Protein AF-A0A6N9V2T1-F1 (afdb_monomer)

pLDDT: mean 92.59, std 5.18, range [67.06, 97.81]

Mean predicted aligned error: 4.49 Å

Foldseek 3Di:
DDPPDDDDDDPDDDPCVVVVCVDPVNFDDDCVQPPPPDDGPDPADDHLDQWGWPDDDPQAKTKTAGDPNRDDDDDDPDGIDIGGHDPDPVVVD

Organism: Streptomyces microflavus (NCBI:txid1919)

Nearest PDB structures (foldseek):
  1uqw-assembly2_B  TM=8.040E-01  e=1.244E-02  Escherichia coli K-12
  5za4-assembly1_A  TM=8.932E-01  e=3.715E-02  [Haemophilus] ducreyi 35000HP
  7kz9-assembly2_B  TM=7.878E-01  e=1.109E-01  Pseudomonas sp. PDC86
  6hlx-assembly1_A  TM=7.822E-01  e=1.530E-01  Agrobacterium tumefaciens
  4gl8-assembly2_B  TM=8.159E-01  e=1.856E-01  Borreliella burgdorferi B31

Radius of gyration: 17.38 Å; Cα contacts (8 Å, |Δi|>4): 88; chains: 1; bounding box: 49×31×43 Å

Sequence (93 aa):
KDERTVTFYLNKPDATFPFVLSAPAFSIVSPDAYPAGKLRESADAVGSGPYTLEDYKAEDHADLVRNATYKGPAKLGNDAVSIRYFKESGAMV

Structure (mmCIF, N/CA/C/O backbone):
data_AF-A0A6N9V2T1-F1
#
_entry.id   AF-A0A6N9V2T1-F1
#
loop_
_atom_site.group_PDB
_atom_site.id
_atom_site.type_symbol
_atom_site.label_atom_id
_atom_site.label_alt_id
_atom_site.label_comp_id
_atom_site.label_asym_id
_atom_site.label_entity_id
_atom_site.label_seq_id
_atom_site.pdbx_PDB_ins_code
_atom_site.Cartn_x
_atom_site.Cartn_y
_atom_site.Cartn_z
_atom_site.occupancy
_atom_site.B_iso_or_equiv
_atom_site.auth_seq_id
_atom_site.auth_comp_id
_atom_site.auth_asym_id
_atom_site.auth_atom_id
_atom_site.pdbx_PDB_model_num
ATOM 1 N N . LYS A 1 1 ? -23.077 -3.321 14.523 1.00 67.06 1 LYS A N 1
ATOM 2 C CA . LYS A 1 1 ? -22.075 -2.592 13.710 1.00 67.06 1 LYS A CA 1
ATOM 3 C C . LYS A 1 1 ? -22.429 -2.819 12.255 1.00 67.06 1 LYS A C 1
ATOM 5 O O . LYS A 1 1 ? -22.733 -3.957 11.925 1.00 67.06 1 LYS A O 1
ATOM 10 N N . ASP A 1 2 ? -22.465 -1.769 11.443 1.00 92.75 2 ASP A N 1
ATOM 11 C CA . ASP A 1 2 ? -22.578 -1.907 9.989 1.00 92.75 2 ASP A CA 1
ATOM 12 C C . ASP A 1 2 ? -21.217 -2.259 9.359 1.00 92.75 2 ASP A C 1
ATOM 14 O O . ASP A 1 2 ? -20.174 -2.146 10.006 1.00 92.75 2 ASP A O 1
ATOM 18 N N . GLU A 1 3 ? -21.237 -2.690 8.097 1.00 92.88 3 GLU A N 1
ATOM 19 C CA . GLU A 1 3 ? -20.052 -3.126 7.340 1.00 92.88 3 GLU A CA 1
ATOM 20 C C . GLU A 1 3 ? -19.048 -2.000 7.033 1.00 92.88 3 GLU A C 1
ATOM 22 O O . GLU A 1 3 ? -17.941 -2.272 6.574 1.00 92.88 3 GLU A O 1
ATOM 27 N N . ARG A 1 4 ? -19.415 -0.731 7.250 1.00 92.75 4 ARG A N 1
ATOM 28 C CA . ARG A 1 4 ? -18.596 0.441 6.901 1.00 92.75 4 ARG A CA 1
ATOM 29 C C . ARG A 1 4 ? -18.062 1.189 8.121 1.00 92.75 4 ARG A C 1
ATOM 31 O O . ARG A 1 4 ? -17.344 2.173 7.956 1.00 92.75 4 ARG A O 1
ATOM 38 N N . THR A 1 5 ? -18.365 0.715 9.326 1.00 95.06 5 THR A N 1
ATOM 39 C CA . THR A 1 5 ? -17.967 1.361 10.576 1.00 95.06 5 THR A CA 1
ATOM 40 C C . THR A 1 5 ? -16.941 0.522 11.323 1.00 95.06 5 THR A C 1
ATOM 42 O O . THR A 1 5 ? -17.237 -0.548 11.862 1.00 95.06 5 THR A O 1
ATOM 45 N N . VAL A 1 6 ? -15.731 1.067 11.442 1.00 93.19 6 VAL A N 1
ATOM 46 C CA . VAL A 1 6 ? -14.651 0.511 12.266 1.00 93.19 6 VAL A CA 1
ATOM 47 C C . VAL A 1 6 ? -14.456 1.395 13.498 1.00 93.19 6 VAL A C 1
ATOM 49 O O . VAL A 1 6 ? -14.430 2.618 13.402 1.00 93.19 6 VAL A O 1
ATOM 52 N N . THR A 1 7 ? -14.322 0.778 14.673 1.00 95.00 7 THR A N 1
ATOM 53 C CA . THR A 1 7 ? -14.085 1.480 15.946 1.00 95.00 7 THR A CA 1
ATOM 54 C C . THR A 1 7 ? -12.819 0.931 16.573 1.00 95.00 7 THR A C 1
ATOM 56 O O . THR A 1 7 ? -12.752 -0.273 16.828 1.00 95.00 7 THR A O 1
ATOM 59 N N . PHE A 1 8 ? -11.855 1.809 16.838 1.00 95.06 8 PHE A N 1
ATOM 60 C CA . PHE A 1 8 ? -10.610 1.479 17.523 1.00 95.06 8 PHE A CA 1
ATOM 61 C C . PHE A 1 8 ? -10.702 1.900 18.990 1.00 95.06 8 PHE A C 1
ATOM 63 O O . PHE A 1 8 ? -11.070 3.034 19.289 1.00 95.06 8 PHE A O 1
ATOM 70 N N . TYR A 1 9 ? -10.353 0.990 19.898 1.00 96.50 9 TYR A N 1
ATOM 71 C CA . TYR A 1 9 ? -10.227 1.271 21.326 1.00 96.50 9 TYR A CA 1
ATOM 72 C C . TYR A 1 9 ? -8.746 1.232 21.682 1.00 96.50 9 TYR A C 1
ATOM 74 O O . TYR A 1 9 ? -8.130 0.168 21.673 1.00 96.50 9 TYR A O 1
ATOM 82 N N . LEU A 1 10 ? -8.166 2.401 21.938 1.00 97.00 10 LEU A N 1
ATOM 83 C CA . LEU A 1 10 ? -6.757 2.517 22.299 1.00 97.00 10 LEU A CA 1
ATOM 84 C C . LEU A 1 10 ? -6.587 2.292 23.804 1.00 97.00 10 LEU A C 1
ATOM 86 O O . LEU A 1 10 ? -7.428 2.707 24.599 1.00 97.00 10 LEU A O 1
ATOM 90 N N . ASN A 1 11 ? -5.482 1.662 24.205 1.00 97.38 11 ASN A N 1
ATOM 91 C CA . ASN A 1 11 ? -5.164 1.442 25.622 1.00 97.38 11 ASN A CA 1
ATOM 92 C C . ASN A 1 11 ? -4.695 2.719 26.346 1.00 97.38 11 ASN A C 1
ATOM 94 O O . ASN A 1 11 ? -4.668 2.759 27.573 1.00 97.38 11 ASN A O 1
ATOM 98 N N . LYS A 1 12 ? -4.330 3.756 25.588 1.00 97.56 12 LYS A N 1
ATOM 99 C CA . LYS A 1 12 ? -3.974 5.089 26.065 1.00 97.56 12 LYS A CA 1
ATOM 100 C C . LYS A 1 12 ? -4.379 6.138 25.023 1.00 97.56 12 LYS A C 1
ATOM 102 O O . LYS A 1 12 ? -4.463 5.802 23.840 1.00 97.56 12 LYS A O 1
ATOM 107 N N . PRO A 1 13 ? -4.593 7.399 25.424 1.00 97.69 13 PRO A N 1
ATOM 108 C CA . PRO A 1 13 ? -4.782 8.490 24.477 1.00 97.69 13 PRO A CA 1
ATOM 109 C C . PRO A 1 13 ? -3.565 8.646 23.556 1.00 97.69 13 PRO A C 1
ATOM 111 O O . PRO A 1 13 ? -2.430 8.692 24.030 1.00 97.69 13 PRO A O 1
ATOM 114 N N . ASP A 1 14 ? -3.809 8.755 22.251 1.00 97.19 14 ASP A N 1
ATOM 115 C CA . ASP A 1 14 ? -2.776 9.009 21.247 1.00 97.19 14 ASP A CA 1
ATOM 116 C C . ASP A 1 14 ? -3.338 9.892 20.124 1.00 97.19 14 ASP A C 1
ATOM 118 O O . ASP A 1 14 ? -4.146 9.454 19.305 1.00 97.19 14 ASP A O 1
ATOM 122 N N . ALA A 1 15 ? -2.909 11.155 20.091 1.00 96.94 15 ALA A N 1
ATOM 123 C CA . ALA A 1 15 ? -3.335 12.117 19.076 1.00 96.94 15 ALA A CA 1
ATOM 124 C C . ALA A 1 15 ? -2.701 11.861 17.696 1.00 96.94 15 ALA A C 1
ATOM 126 O O . ALA A 1 15 ? -3.169 12.400 16.695 1.00 96.94 15 ALA A O 1
ATOM 127 N N . THR A 1 16 ? -1.650 11.041 17.624 1.00 96.56 16 THR A N 1
ATOM 128 C CA . THR A 1 16 ? -0.954 10.710 16.375 1.00 96.56 16 THR A CA 1
ATOM 129 C C . THR A 1 16 ? -1.554 9.500 15.664 1.00 96.56 16 THR A C 1
ATOM 131 O O . THR A 1 16 ? -1.211 9.243 14.511 1.00 96.56 16 THR A O 1
ATOM 134 N N . PHE A 1 17 ? -2.497 8.792 16.300 1.00 95.75 17 PHE A N 1
ATOM 135 C CA . PHE A 1 17 ? -3.112 7.575 15.765 1.00 95.75 17 PHE A CA 1
ATOM 136 C C . PHE A 1 17 ? -3.630 7.698 14.315 1.00 95.75 17 PHE A C 1
ATOM 138 O O . PHE A 1 17 ? -3.383 6.780 13.533 1.00 95.75 17 PHE A O 1
ATOM 145 N N . PRO A 1 18 ? -4.250 8.815 13.876 1.00 94.50 18 PRO A N 1
ATOM 146 C CA . PRO A 1 18 ? -4.631 8.973 12.470 1.00 94.50 18 PRO A CA 1
ATOM 147 C C . PRO A 1 18 ? -3.456 8.894 11.479 1.00 94.50 18 PRO A C 1
ATOM 149 O O . PRO A 1 18 ? -3.627 8.377 10.380 1.00 94.50 18 PRO A O 1
ATOM 152 N N . PHE A 1 19 ? -2.263 9.363 11.859 1.00 94.81 19 PHE A N 1
ATOM 153 C CA . PHE A 1 19 ? -1.050 9.249 11.037 1.00 94.81 19 PHE A CA 1
ATOM 154 C C . PHE A 1 19 ? -0.449 7.847 11.091 1.00 94.81 19 PHE A C 1
ATOM 156 O O . PHE A 1 19 ? 0.119 7.371 10.116 1.00 94.81 19 PHE A O 1
ATOM 163 N N . VAL A 1 20 ? -0.602 7.152 12.218 1.00 93.56 20 VAL A N 1
ATOM 164 C CA . VAL A 1 20 ? -0.212 5.743 12.317 1.00 93.56 20 VAL A CA 1
ATOM 165 C C . VAL A 1 20 ? -1.012 4.908 11.310 1.00 93.56 20 VAL A C 1
ATOM 167 O O . VAL A 1 20 ? -0.431 4.099 10.592 1.00 93.56 20 VAL A O 1
ATOM 170 N N . LEU A 1 21 ? -2.318 5.172 11.175 1.00 93.62 21 LEU A N 1
ATOM 171 C CA . LEU A 1 21 ? -3.186 4.493 10.205 1.00 93.62 21 LEU A CA 1
ATOM 172 C C . LEU A 1 21 ? -2.827 4.761 8.734 1.00 93.62 21 LEU A C 1
ATOM 174 O O . LEU A 1 21 ? -3.227 3.978 7.877 1.00 93.62 21 LEU A O 1
ATOM 178 N N . SER A 1 22 ? -2.102 5.839 8.418 1.00 92.56 22 SER A N 1
ATOM 179 C CA . SER A 1 22 ? -1.673 6.122 7.041 1.00 92.56 22 SER A CA 1
ATOM 180 C C . SER A 1 22 ? -0.347 5.457 6.663 1.00 92.56 22 SER A C 1
ATOM 182 O O . SER A 1 22 ? 0.051 5.507 5.498 1.00 92.56 22 SER A O 1
ATOM 184 N N . ALA A 1 23 ? 0.343 4.825 7.617 1.00 93.69 23 ALA A N 1
ATOM 185 C CA . ALA A 1 23 ? 1.592 4.127 7.352 1.00 93.69 23 ALA A CA 1
ATOM 186 C C . ALA A 1 23 ? 1.355 2.831 6.545 1.00 93.69 23 ALA A C 1
ATOM 188 O O . ALA A 1 23 ? 0.361 2.138 6.777 1.00 93.69 23 ALA A O 1
ATOM 189 N N . PRO A 1 24 ? 2.298 2.416 5.672 1.00 89.88 24 PRO A N 1
ATOM 190 C CA . PRO A 1 24 ? 2.146 1.204 4.859 1.00 89.88 24 PRO A CA 1
ATOM 191 C C . PRO A 1 24 ? 1.873 -0.075 5.661 1.00 89.88 24 PRO A C 1
ATOM 193 O O . PRO A 1 24 ? 1.164 -0.955 5.178 1.00 89.88 24 PRO A O 1
ATOM 196 N N . ALA A 1 25 ? 2.376 -0.164 6.898 1.00 89.75 25 ALA A N 1
ATOM 197 C CA . ALA A 1 25 ? 2.150 -1.298 7.797 1.00 89.75 25 ALA A CA 1
ATOM 198 C C . ALA A 1 25 ? 0.669 -1.506 8.186 1.00 89.75 25 ALA A C 1
ATOM 200 O O . ALA A 1 25 ? 0.305 -2.599 8.607 1.00 89.75 25 ALA A O 1
ATOM 201 N N . PHE A 1 26 ? -0.179 -0.483 8.027 1.00 90.75 26 PHE A N 1
ATOM 202 C CA . PHE A 1 26 ? -1.624 -0.538 8.275 1.00 90.75 26 PHE A CA 1
ATOM 203 C C . PHE A 1 26 ? -2.449 -0.676 6.986 1.00 90.75 26 PHE A C 1
ATOM 205 O O . PHE A 1 26 ? -3.663 -0.467 6.996 1.00 90.75 26 PHE A O 1
ATOM 212 N N . SER A 1 27 ? -1.813 -1.049 5.870 1.00 90.88 27 SER A N 1
ATOM 213 C CA . SER A 1 27 ? -2.525 -1.353 4.627 1.00 90.88 27 SER A CA 1
ATOM 214 C C . SER A 1 27 ? -3.536 -2.481 4.838 1.00 90.88 27 SER A C 1
ATOM 216 O O . SER A 1 27 ? -3.236 -3.506 5.4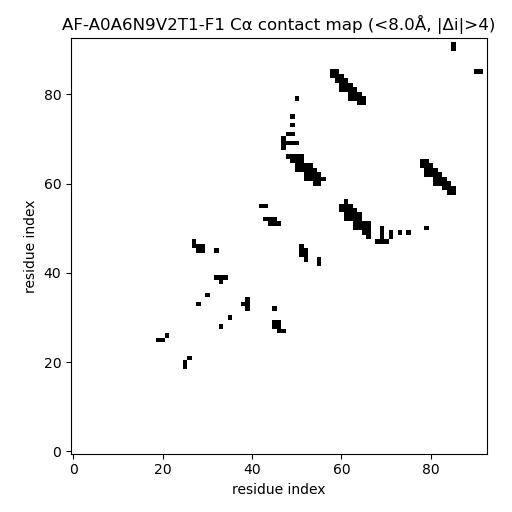49 1.00 90.88 27 SER A O 1
ATOM 218 N N . ILE A 1 28 ? -4.743 -2.298 4.305 1.00 90.12 28 ILE A N 1
ATOM 219 C CA . ILE A 1 28 ? -5.814 -3.290 4.400 1.00 90.12 28 ILE A CA 1
ATOM 220 C C . ILE A 1 28 ? -5.550 -4.402 3.385 1.00 90.12 28 ILE A C 1
ATOM 222 O O . ILE A 1 28 ? -5.378 -4.141 2.193 1.00 90.12 28 ILE A O 1
ATOM 226 N N . VAL A 1 29 ? -5.563 -5.644 3.862 1.00 88.75 29 VAL A N 1
ATOM 227 C CA . VAL A 1 29 ? -5.350 -6.844 3.050 1.00 88.75 29 VAL A CA 1
ATOM 228 C C . VAL A 1 29 ? -6.622 -7.682 2.950 1.00 88.75 29 VAL A C 1
ATOM 230 O O . VAL A 1 29 ? -7.450 -7.682 3.861 1.00 88.75 29 VAL A O 1
ATOM 233 N N . SER A 1 30 ? -6.781 -8.408 1.839 1.00 89.31 30 SER A N 1
ATOM 234 C CA . SER A 1 30 ? -7.891 -9.355 1.683 1.00 89.31 30 SER A CA 1
ATOM 235 C C . SER A 1 30 ? -7.652 -10.603 2.544 1.00 89.31 30 SER A C 1
ATOM 237 O O . SER A 1 30 ? -6.595 -11.222 2.394 1.00 89.31 30 SER A O 1
ATOM 239 N N . PRO A 1 31 ? -8.606 -11.027 3.392 1.00 88.50 31 PRO A N 1
ATOM 240 C CA . PRO A 1 31 ? -8.462 -12.240 4.197 1.00 88.50 31 PRO A CA 1
ATOM 241 C C . PRO A 1 31 ? -8.373 -13.521 3.350 1.00 88.50 31 PRO A C 1
ATOM 243 O O . PRO A 1 31 ? -7.757 -14.489 3.790 1.00 88.50 31 PRO A O 1
ATOM 246 N N . ASP A 1 32 ? -8.910 -13.517 2.125 1.00 88.44 32 ASP A N 1
ATOM 247 C CA . ASP A 1 32 ? -8.824 -14.660 1.204 1.00 88.44 32 ASP A CA 1
ATOM 248 C C . ASP A 1 32 ? -7.395 -14.865 0.675 1.00 88.44 32 ASP A C 1
ATOM 250 O O . ASP A 1 32 ? -6.977 -15.988 0.402 1.00 88.44 32 ASP A O 1
ATOM 254 N N . ALA A 1 33 ? -6.629 -13.774 0.554 1.00 87.81 33 ALA A N 1
ATOM 255 C CA . ALA A 1 33 ? -5.240 -13.794 0.093 1.00 87.81 33 ALA A CA 1
ATOM 256 C C . ALA A 1 33 ? -4.221 -13.815 1.250 1.00 87.81 33 ALA A C 1
ATOM 258 O O . ALA A 1 33 ? -3.092 -14.271 1.065 1.00 87.81 33 ALA A O 1
ATOM 259 N N . TYR A 1 34 ? -4.606 -13.324 2.434 1.00 88.81 34 TYR A N 1
ATOM 260 C CA . TYR A 1 34 ? -3.744 -13.176 3.610 1.00 88.81 34 TYR A CA 1
ATOM 261 C C . TYR A 1 34 ? -4.305 -13.963 4.802 1.00 88.81 34 TYR A C 1
ATOM 263 O O . TYR A 1 34 ? -5.040 -13.422 5.632 1.00 88.81 34 TYR A O 1
ATOM 271 N N . PRO A 1 35 ? -3.960 -15.254 4.908 1.00 88.50 35 PRO A N 1
ATOM 272 C CA . PRO A 1 35 ? -4.426 -16.103 5.993 1.00 88.50 35 PRO A CA 1
ATOM 273 C C . PRO A 1 35 ? -3.809 -15.669 7.331 1.00 88.50 35 PRO A C 1
ATOM 275 O O . PRO A 1 35 ? -2.596 -15.561 7.466 1.00 88.50 35 PRO A O 1
ATOM 278 N N . ALA A 1 36 ? -4.643 -15.484 8.354 1.00 89.31 36 ALA A N 1
ATOM 279 C CA . ALA A 1 36 ? -4.243 -14.854 9.618 1.00 89.31 36 ALA A CA 1
ATOM 280 C C . ALA A 1 36 ? -3.121 -15.568 10.405 1.00 89.31 36 ALA A C 1
ATOM 282 O O . ALA A 1 36 ? -2.470 -14.944 11.237 1.00 89.31 36 ALA A O 1
ATOM 283 N N . GLY A 1 37 ? -2.919 -16.871 10.187 1.00 90.38 37 GLY A N 1
ATOM 284 C CA . GLY A 1 37 ? -2.020 -17.706 10.995 1.00 90.38 37 GLY A CA 1
ATOM 285 C C . GLY A 1 37 ? -0.866 -18.351 10.233 1.00 90.38 37 GLY A C 1
ATOM 286 O O . GLY A 1 37 ? -0.223 -19.245 10.775 1.00 90.38 37 GLY A O 1
ATOM 287 N N . LYS A 1 38 ? -0.627 -17.971 8.975 1.00 89.31 38 LYS A N 1
ATOM 288 C CA . LYS A 1 38 ? 0.461 -18.547 8.175 1.00 89.31 38 LYS A CA 1
ATOM 289 C C . LYS A 1 38 ? 1.050 -17.515 7.230 1.00 89.31 38 LYS A C 1
ATOM 291 O O . LYS A 1 38 ? 0.382 -16.556 6.849 1.00 89.31 38 LYS A O 1
ATOM 296 N N . LEU A 1 39 ? 2.302 -17.740 6.850 1.00 89.31 39 LEU A N 1
ATOM 297 C CA . LEU A 1 39 ? 2.927 -16.948 5.808 1.00 89.31 39 LEU A CA 1
ATOM 298 C C . LEU A 1 39 ? 2.214 -17.185 4.477 1.00 89.31 39 LEU A C 1
ATOM 300 O O . LEU A 1 39 ? 1.610 -18.231 4.221 1.00 89.31 39 LEU A O 1
ATOM 304 N N . ARG A 1 40 ? 2.253 -16.149 3.650 1.00 87.00 40 ARG A N 1
ATOM 305 C CA . ARG A 1 40 ? 1.790 -16.212 2.277 1.00 87.00 40 ARG A CA 1
ATOM 306 C C . ARG A 1 40 ? 2.939 -16.723 1.407 1.00 87.00 40 ARG A C 1
ATOM 308 O O . ARG A 1 40 ? 4.040 -16.199 1.496 1.00 87.00 40 ARG A O 1
ATOM 315 N N . GLU A 1 41 ? 2.642 -17.691 0.544 1.00 85.06 41 GLU A N 1
ATOM 316 C CA . GLU A 1 41 ? 3.636 -18.342 -0.327 1.00 85.06 41 GLU A CA 1
ATOM 317 C C . GLU A 1 41 ? 3.658 -17.776 -1.764 1.00 85.06 41 GLU A C 1
ATOM 319 O O . GLU A 1 41 ? 4.625 -17.970 -2.492 1.00 85.06 41 GLU A O 1
ATOM 324 N N . SER A 1 42 ? 2.593 -17.087 -2.201 1.00 81.19 42 SER A N 1
ATOM 325 C CA . SER A 1 42 ? 2.530 -16.464 -3.537 1.00 81.19 42 SER A CA 1
ATOM 326 C C . SER A 1 42 ? 3.276 -15.126 -3.556 1.00 81.19 42 SER A C 1
ATOM 328 O O . SER A 1 42 ? 3.106 -14.319 -2.637 1.00 81.19 42 SER A O 1
ATOM 330 N N . ALA A 1 43 ? 4.027 -14.888 -4.635 1.00 74.12 43 ALA A N 1
ATOM 331 C CA . ALA A 1 43 ? 4.757 -13.647 -4.900 1.00 74.12 43 ALA A CA 1
ATOM 332 C C . ALA A 1 43 ? 3.889 -12.523 -5.502 1.00 74.12 43 ALA A C 1
ATOM 334 O O . ALA A 1 43 ? 4.382 -11.414 -5.694 1.00 74.12 43 ALA A O 1
ATOM 335 N N . ASP A 1 44 ? 2.609 -12.779 -5.789 1.00 82.38 44 ASP A N 1
ATOM 336 C CA . ASP A 1 44 ? 1.726 -11.760 -6.364 1.00 82.38 44 ASP A CA 1
ATOM 337 C C . ASP A 1 44 ? 1.480 -10.628 -5.347 1.00 82.38 44 ASP A C 1
ATOM 339 O O . ASP A 1 44 ? 1.608 -10.814 -4.136 1.00 82.38 44 ASP A O 1
ATOM 343 N N . ALA A 1 45 ? 1.007 -9.464 -5.779 1.00 85.19 45 ALA A N 1
ATOM 344 C CA . ALA A 1 45 ? 0.530 -8.431 -4.859 1.00 85.19 45 ALA A CA 1
ATOM 345 C C . ALA A 1 45 ? -0.961 -8.183 -5.078 1.00 85.19 45 ALA A C 1
ATOM 347 O O . ALA A 1 45 ? -1.407 -7.937 -6.195 1.00 85.19 45 ALA A O 1
ATOM 348 N N . VAL A 1 46 ? -1.739 -8.229 -3.994 1.00 86.62 46 VAL A N 1
ATOM 349 C CA . VAL A 1 46 ? -3.179 -7.944 -4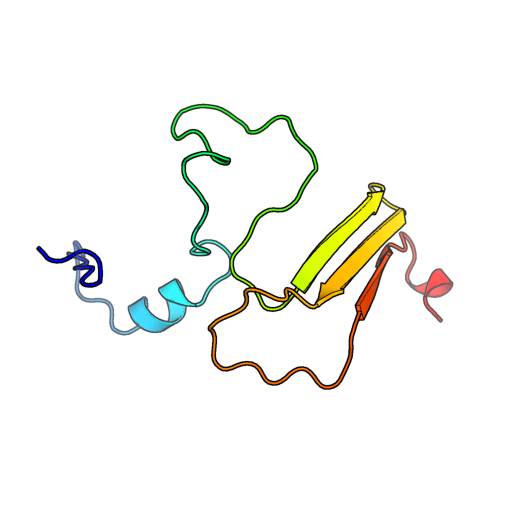.017 1.00 86.62 46 VAL A CA 1
ATOM 350 C C . VAL A 1 46 ? -3.436 -6.789 -3.067 1.00 86.62 46 VAL A C 1
ATOM 352 O O . VAL A 1 46 ? -3.044 -6.844 -1.903 1.00 86.62 46 VAL A O 1
ATOM 355 N N . GLY A 1 47 ? -4.106 -5.748 -3.550 1.00 89.31 47 GLY A N 1
ATOM 356 C CA . GLY A 1 47 ? -4.406 -4.574 -2.745 1.00 89.31 47 GLY A CA 1
ATOM 357 C C . GLY A 1 47 ? -5.479 -3.692 -3.366 1.00 89.31 47 GLY A C 1
ATOM 358 O O . GLY A 1 47 ? -5.857 -3.844 -4.525 1.00 89.31 47 GLY A O 1
ATOM 359 N N . SER A 1 48 ? -5.966 -2.741 -2.574 1.00 93.50 48 SER A N 1
ATOM 360 C CA . SER A 1 48 ? -6.984 -1.766 -2.980 1.00 93.50 48 SER A CA 1
ATOM 361 C C . SER A 1 48 ? -6.388 -0.433 -3.444 1.00 93.50 48 SER A C 1
ATOM 363 O O . SER A 1 48 ? -7.087 0.580 -3.466 1.00 93.50 48 SER A O 1
ATOM 365 N N . GLY A 1 49 ? -5.085 -0.403 -3.732 1.00 94.44 49 GLY A N 1
ATOM 366 C CA . GLY A 1 49 ? -4.364 0.789 -4.167 1.00 94.44 49 GLY A CA 1
ATOM 367 C C . GLY A 1 49 ? -4.664 1.180 -5.619 1.00 94.44 49 GLY A C 1
ATOM 368 O O . GLY A 1 49 ? -5.375 0.463 -6.325 1.00 94.44 49 GLY A O 1
ATOM 369 N N . PRO A 1 50 ? -4.121 2.320 -6.080 1.00 96.31 50 PRO A N 1
ATOM 370 C CA . PRO A 1 50 ? -4.340 2.816 -7.439 1.00 96.31 50 PRO A CA 1
ATOM 371 C C . PRO A 1 50 ? -3.684 1.976 -8.542 1.00 96.31 50 PRO A C 1
ATOM 373 O O . PRO A 1 50 ? -4.049 2.133 -9.705 1.00 96.31 50 PRO A O 1
ATOM 376 N N . TYR A 1 51 ? -2.750 1.091 -8.194 1.00 96.44 51 TYR A N 1
ATOM 377 C CA . TYR A 1 51 ? -2.073 0.194 -9.126 1.00 96.44 51 TYR A CA 1
ATOM 378 C C . TYR A 1 51 ? -2.155 -1.261 -8.656 1.00 96.44 51 TYR A C 1
ATOM 380 O O . TYR A 1 51 ? -2.268 -1.524 -7.455 1.00 96.44 51 TYR A O 1
ATOM 388 N N . THR A 1 52 ? -2.07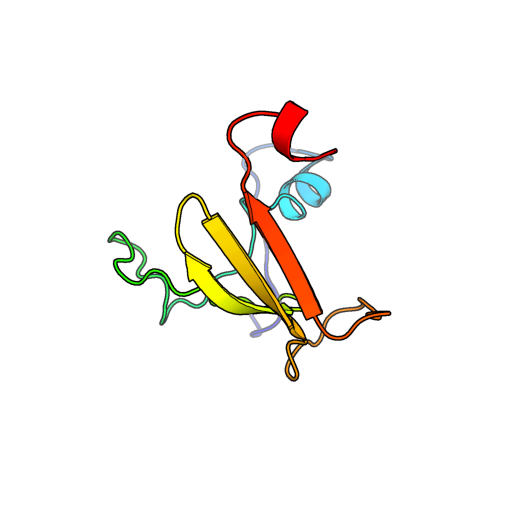4 -2.185 -9.608 1.00 95.38 52 THR A N 1
ATOM 389 C CA . THR A 1 52 ? -1.894 -3.629 -9.420 1.00 95.38 52 THR A CA 1
ATOM 390 C C . THR A 1 52 ? -0.539 -4.056 -9.972 1.00 95.38 52 THR A C 1
ATOM 392 O O . THR A 1 52 ? -0.055 -3.456 -10.928 1.00 95.38 52 THR A O 1
ATOM 395 N N . LEU A 1 53 ? 0.057 -5.092 -9.385 1.00 95.06 53 LEU A N 1
ATOM 396 C CA . LEU A 1 53 ? 1.303 -5.684 -9.873 1.00 95.06 53 LEU A CA 1
ATOM 397 C C . LEU A 1 53 ? 1.027 -6.517 -11.127 1.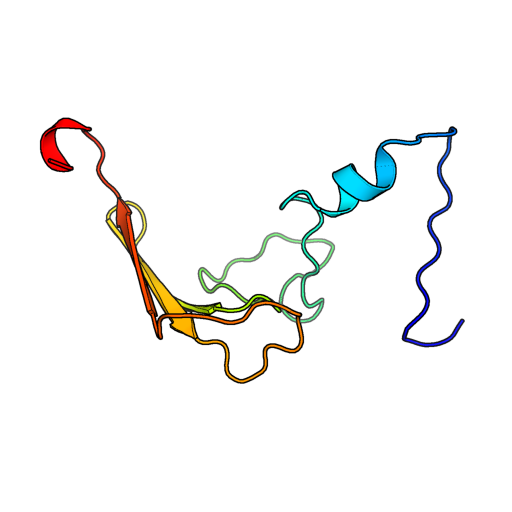00 95.06 53 LEU A C 1
ATOM 399 O O . LEU A 1 53 ? 0.187 -7.413 -11.083 1.00 95.06 53 LEU A O 1
ATOM 403 N N . GLU A 1 54 ? 1.699 -6.177 -12.223 1.00 95.31 54 GLU A N 1
ATOM 404 C CA . GLU A 1 54 ? 1.633 -6.893 -13.500 1.00 95.31 54 GLU A CA 1
ATOM 405 C C . GLU A 1 54 ? 2.771 -7.908 -13.616 1.00 95.31 54 GLU A C 1
ATOM 407 O O . GLU A 1 54 ? 2.508 -9.076 -13.889 1.00 95.31 54 GLU A O 1
ATOM 412 N N . ASP A 1 55 ? 4.008 -7.481 -13.346 1.00 94.94 55 ASP A N 1
ATOM 413 C CA . ASP A 1 55 ? 5.184 -8.353 -13.340 1.00 94.94 55 ASP A CA 1
ATOM 414 C C . ASP A 1 55 ? 6.095 -8.031 -12.152 1.00 94.94 55 ASP A C 1
ATOM 416 O O . ASP A 1 55 ? 6.182 -6.891 -11.680 1.00 94.94 55 ASP A O 1
ATOM 420 N N . TYR A 1 56 ? 6.770 -9.057 -11.648 1.00 94.69 56 TYR A N 1
ATOM 421 C CA . TYR A 1 56 ? 7.752 -8.925 -10.590 1.00 94.69 56 TYR A CA 1
ATOM 422 C C . TYR A 1 56 ? 8.859 -9.950 -10.734 1.00 94.69 56 TYR A C 1
ATOM 424 O O . TYR A 1 56 ? 8.642 -11.165 -10.719 1.00 94.69 56 TYR A O 1
ATOM 432 N N . LYS A 1 57 ? 10.083 -9.433 -10.713 1.00 94.38 57 LYS A N 1
ATOM 433 C CA . LYS A 1 57 ? 11.282 -10.238 -10.596 1.00 94.38 57 LYS A CA 1
ATOM 434 C C . LYS A 1 57 ? 12.177 -9.668 -9.511 1.00 94.38 57 LYS A C 1
ATOM 436 O O . LYS A 1 57 ? 12.680 -8.547 -9.610 1.00 94.38 57 LYS A O 1
ATOM 441 N N . ALA A 1 58 ? 12.387 -10.481 -8.479 1.00 92.12 58 ALA A N 1
ATOM 442 C CA . ALA A 1 58 ? 13.248 -10.139 -7.358 1.00 92.12 58 ALA A CA 1
ATOM 4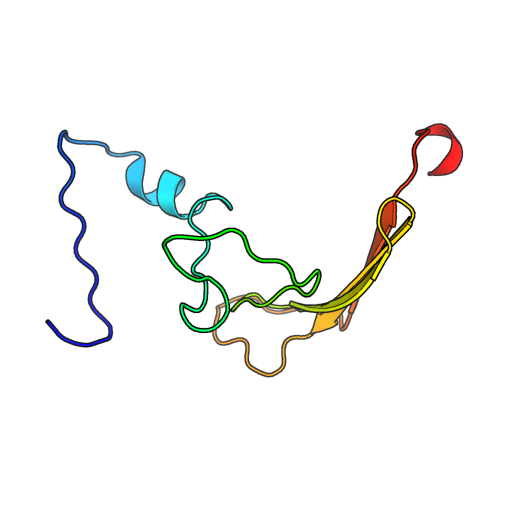43 C C . ALA A 1 58 ? 14.624 -9.663 -7.842 1.00 92.12 58 ALA A C 1
ATOM 445 O O . ALA A 1 58 ? 15.207 -10.256 -8.752 1.00 92.12 58 ALA A O 1
ATOM 446 N N . GLU A 1 59 ? 15.127 -8.601 -7.210 1.00 92.69 59 GLU A N 1
ATOM 447 C CA .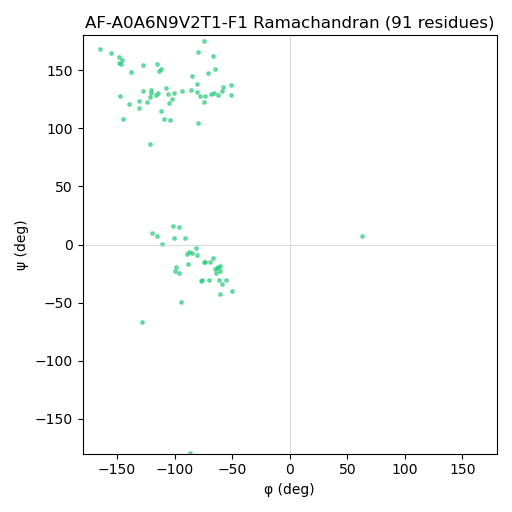 GLU A 1 59 ? 16.414 -7.962 -7.518 1.00 92.69 59 GLU A CA 1
ATOM 448 C C . GLU A 1 59 ? 16.530 -7.346 -8.926 1.00 92.69 59 GLU A C 1
ATOM 450 O O . GLU A 1 59 ? 17.620 -6.912 -9.294 1.00 92.69 59 GLU A O 1
ATOM 455 N N . ASP A 1 60 ? 15.444 -7.290 -9.707 1.00 94.94 60 ASP A N 1
ATOM 456 C CA . ASP A 1 60 ? 15.464 -6.819 -11.099 1.00 94.94 60 ASP A CA 1
ATOM 457 C C . ASP A 1 60 ? 14.407 -5.735 -11.356 1.00 94.94 60 ASP A C 1
ATOM 459 O O . ASP A 1 60 ? 14.756 -4.566 -11.537 1.00 94.94 60 ASP A O 1
ATOM 463 N N . HIS A 1 61 ? 13.112 -6.067 -11.287 1.00 95.94 61 HIS A N 1
ATOM 464 C CA . HIS A 1 61 ? 12.046 -5.092 -11.538 1.00 95.94 61 HIS A CA 1
ATOM 465 C C . HIS A 1 61 ? 10.705 -5.423 -10.860 1.00 95.94 61 HIS A C 1
ATOM 467 O O . HIS A 1 61 ? 10.463 -6.543 -10.406 1.00 95.94 61 HIS A O 1
ATOM 473 N N . ALA A 1 62 ? 9.832 -4.417 -10.805 1.00 96.94 62 ALA A N 1
ATOM 474 C CA . ALA A 1 62 ? 8.411 -4.548 -10.509 1.00 96.94 62 ALA A CA 1
ATOM 475 C C . ALA A 1 62 ? 7.622 -3.599 -11.420 1.00 96.94 62 ALA A C 1
ATOM 477 O O . ALA A 1 62 ? 7.826 -2.383 -11.367 1.00 96.94 62 ALA A O 1
ATOM 478 N N . ASP A 1 63 ? 6.717 -4.145 -12.223 1.00 97.44 63 ASP A N 1
ATOM 479 C CA . ASP A 1 63 ? 5.862 -3.379 -13.121 1.00 97.44 63 ASP A CA 1
ATOM 480 C C . ASP A 1 63 ? 4.437 -3.318 -12.572 1.00 97.44 63 ASP A C 1
ATOM 482 O O . ASP A 1 63 ? 3.834 -4.316 -12.171 1.00 97.44 63 ASP A O 1
ATOM 486 N N . LEU A 1 64 ? 3.909 -2.102 -12.504 1.00 97.25 64 LEU A N 1
ATOM 487 C CA . LEU A 1 64 ? 2.619 -1.779 -11.920 1.00 97.25 64 LEU A CA 1
ATOM 488 C C . LEU A 1 64 ? 1.736 -1.141 -12.986 1.00 97.25 64 LEU A C 1
ATOM 490 O O . LEU A 1 64 ? 2.125 -0.152 -13.605 1.00 97.25 64 LEU A O 1
ATOM 494 N N . VAL A 1 65 ? 0.509 -1.629 -13.126 1.00 97.38 65 VAL A N 1
ATOM 495 C CA . VAL A 1 65 ? -0.499 -1.070 -14.038 1.00 97.38 65 VAL A CA 1
ATOM 496 C C . VAL A 1 65 ? -1.684 -0.520 -13.266 1.00 97.38 65 VAL A C 1
ATOM 498 O O . VAL A 1 65 ? -1.938 -0.898 -12.121 1.00 97.38 65 VAL A O 1
ATOM 501 N N . ARG A 1 66 ? -2.405 0.428 -13.864 1.00 96.94 66 ARG A N 1
ATOM 502 C CA . ARG A 1 66 ? -3.588 1.053 -13.264 1.00 96.94 66 ARG A CA 1
ATOM 503 C C . ARG A 1 66 ? -4.587 0.004 -12.757 1.00 96.94 66 ARG A C 1
ATOM 505 O O . ARG A 1 66 ? -5.058 -0.842 -13.511 1.00 96.94 66 ARG A O 1
ATOM 512 N N . ASN A 1 67 ? -5.013 0.143 -11.503 1.00 96.12 67 ASN A N 1
ATOM 513 C CA . ASN A 1 67 ? -6.092 -0.662 -10.940 1.00 96.12 67 ASN A CA 1
ATOM 514 C C . ASN A 1 67 ? -7.458 -0.119 -11.391 1.00 96.12 67 ASN A C 1
ATOM 516 O O . ASN A 1 67 ? -7.949 0.878 -10.854 1.00 96.12 67 ASN A O 1
ATOM 520 N N . ALA A 1 68 ? -8.110 -0.807 -12.330 1.00 94.06 68 ALA A N 1
ATOM 521 C CA . ALA A 1 68 ? -9.435 -0.436 -12.841 1.00 94.06 68 ALA A CA 1
ATOM 522 C C . ALA A 1 68 ? -10.547 -0.417 -11.770 1.00 94.06 68 ALA A C 1
ATOM 524 O O . ALA A 1 68 ? -11.589 0.203 -11.971 1.00 94.06 68 ALA A O 1
ATOM 525 N N . THR A 1 69 ? -10.338 -1.077 -10.626 1.00 94.44 69 THR A N 1
ATOM 526 C CA . THR A 1 69 ? -11.321 -1.171 -9.533 1.00 94.44 69 THR A CA 1
ATOM 527 C C . THR A 1 69 ? -11.048 -0.212 -8.372 1.00 94.44 69 THR A C 1
ATOM 529 O O . THR A 1 69 ? -11.748 -0.264 -7.358 1.00 94.44 69 THR A O 1
ATOM 532 N N . TYR A 1 70 ? -10.054 0.674 -8.496 1.00 95.31 70 TYR A N 1
ATOM 533 C CA . TYR A 1 70 ? -9.706 1.641 -7.458 1.00 95.31 70 TYR A CA 1
ATOM 534 C C . TYR A 1 70 ? -10.859 2.615 -7.169 1.00 95.31 70 TYR A C 1
ATOM 536 O O . TYR A 1 70 ? -11.405 3.247 -8.070 1.00 95.31 70 TYR A O 1
ATOM 544 N N . LYS A 1 71 ? -11.212 2.755 -5.886 1.00 94.00 71 LYS A N 1
ATOM 545 C CA . LYS A 1 71 ? -12.307 3.627 -5.408 1.00 94.00 71 LYS A CA 1
ATOM 546 C C . LYS A 1 71 ? -11.829 4.781 -4.523 1.00 94.00 71 LYS A C 1
ATOM 548 O O . LYS A 1 71 ? -12.646 5.445 -3.890 1.00 94.00 71 LYS A O 1
ATOM 553 N N . GLY A 1 72 ? -10.516 4.973 -4.408 1.00 93.12 72 GLY A N 1
ATOM 554 C CA . GLY A 1 72 ? -9.948 6.031 -3.581 1.00 93.12 72 GLY A CA 1
ATOM 555 C C . GLY A 1 72 ? -9.828 7.371 -4.319 1.00 93.12 72 GLY A C 1
ATOM 556 O O . GLY A 1 72 ? -10.198 7.488 -5.486 1.00 93.12 72 GLY A O 1
ATOM 557 N N . PRO A 1 73 ? -9.304 8.404 -3.644 1.00 94.81 73 PRO A N 1
ATOM 558 C CA . PRO A 1 73 ? -9.304 9.773 -4.160 1.00 94.81 73 PRO A CA 1
ATOM 559 C C . PRO A 1 73 ? -8.194 10.076 -5.182 1.00 94.81 73 PRO A C 1
ATOM 561 O O . PRO A 1 73 ? -8.194 11.163 -5.763 1.00 94.81 73 PRO A O 1
ATOM 564 N N . ALA A 1 74 ? -7.223 9.178 -5.385 1.00 94.25 74 ALA A N 1
ATOM 565 C CA . ALA A 1 74 ? -6.089 9.438 -6.270 1.00 94.25 74 ALA A CA 1
ATOM 566 C C . ALA A 1 74 ? -6.523 9.584 -7.740 1.00 94.25 74 ALA A C 1
ATOM 568 O O . ALA A 1 74 ? -7.214 8.730 -8.292 1.00 94.25 74 ALA A O 1
ATOM 569 N N . LYS A 1 75 ? -6.055 10.654 -8.392 1.00 94.75 75 LYS A N 1
ATOM 570 C CA . LYS A 1 75 ? -6.198 10.880 -9.836 1.00 94.75 75 LYS A CA 1
ATOM 571 C C . LYS A 1 75 ? -4.857 10.595 -10.501 1.00 94.75 75 LYS A C 1
ATOM 573 O O . LYS A 1 75 ? -3.922 11.370 -10.329 1.00 94.75 75 LYS A O 1
ATOM 578 N N . LEU A 1 76 ? -4.745 9.477 -11.214 1.00 94.50 76 LEU A N 1
ATOM 579 C CA . LEU A 1 76 ? -3.468 9.087 -11.824 1.00 94.50 76 LEU A CA 1
ATOM 580 C C . LEU A 1 76 ? -3.239 9.853 -13.124 1.00 94.50 76 LEU A C 1
ATOM 582 O O . LEU A 1 76 ? -4.124 9.883 -13.980 1.00 94.50 76 LEU A O 1
ATOM 586 N N . GLY A 1 77 ? -2.044 10.424 -13.266 1.00 96.06 77 GLY A N 1
ATOM 587 C CA . GLY A 1 77 ? -1.573 11.091 -14.485 1.00 96.06 77 GLY A CA 1
ATOM 588 C C . GLY A 1 77 ? -0.830 10.165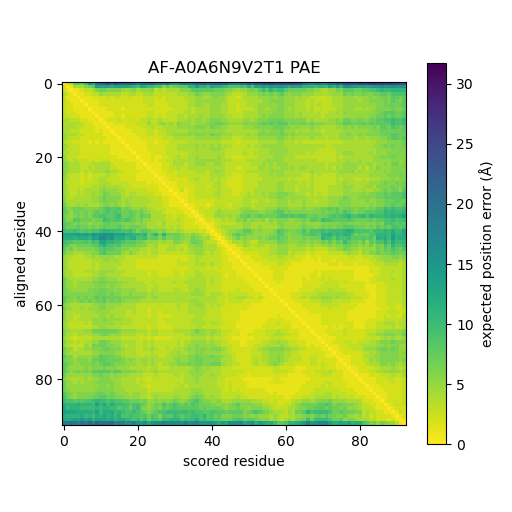 -15.453 1.00 96.06 77 GLY A C 1
ATOM 589 O O . GLY A 1 77 ? -0.269 10.638 -16.434 1.00 96.06 77 GLY A O 1
ATOM 590 N N . ASN A 1 78 ? -0.792 8.868 -15.164 1.00 96.88 78 ASN A N 1
ATOM 591 C CA . ASN A 1 78 ? -0.073 7.841 -15.908 1.00 96.88 78 ASN A CA 1
ATOM 592 C C . ASN A 1 78 ? -0.834 6.511 -15.816 1.00 96.88 78 ASN A C 1
ATOM 594 O O . ASN A 1 78 ? -1.657 6.326 -14.915 1.00 96.88 78 ASN A O 1
ATOM 598 N N . ASP A 1 79 ? -0.543 5.591 -16.734 1.00 95.56 79 ASP A N 1
ATOM 599 C CA . ASP A 1 79 ? -1.211 4.283 -16.798 1.00 95.56 79 ASP A CA 1
ATOM 600 C C . ASP A 1 79 ? -0.404 3.150 -16.166 1.00 95.56 79 ASP A C 1
ATOM 602 O O . ASP A 1 79 ? -0.985 2.160 -15.724 1.00 95.56 79 ASP A O 1
ATOM 606 N N . ALA A 1 80 ? 0.914 3.322 -16.067 1.00 97.50 80 ALA A N 1
ATOM 607 C CA . ALA A 1 80 ? 1.817 2.336 -15.495 1.00 97.50 80 ALA A CA 1
ATOM 608 C C . ALA A 1 80 ? 2.985 2.995 -14.750 1.00 97.50 80 ALA A C 1
ATOM 610 O O . ALA A 1 80 ? 3.308 4.165 -14.985 1.00 97.50 80 ALA A O 1
ATOM 611 N N . VAL A 1 81 ? 3.602 2.234 -13.850 1.00 97.81 81 VAL A N 1
ATOM 612 C CA . VAL A 1 81 ? 4.836 2.566 -13.135 1.00 97.81 81 VAL A CA 1
ATOM 613 C C . VAL A 1 81 ? 5.775 1.372 -13.250 1.00 97.81 81 VAL A C 1
ATOM 615 O O . VAL A 1 81 ? 5.423 0.281 -12.818 1.00 97.81 81 VAL A O 1
ATOM 618 N N . SER A 1 82 ? 6.979 1.599 -13.768 1.00 97.38 82 SER A N 1
ATOM 619 C CA . SER A 1 82 ? 8.044 0.594 -13.785 1.00 97.38 82 SER A CA 1
ATOM 620 C C . SER A 1 82 ? 9.083 0.921 -12.724 1.00 97.38 82 SER A C 1
ATOM 622 O O . SER A 1 82 ? 9.685 1.997 -12.738 1.00 97.38 82 SER A O 1
ATOM 624 N N . ILE A 1 83 ? 9.302 -0.011 -11.804 1.00 96.75 83 ILE A N 1
ATOM 625 C CA . ILE A 1 83 ? 10.345 0.061 -10.783 1.00 96.75 83 ILE A CA 1
ATOM 626 C C . ILE A 1 83 ? 11.484 -0.841 -11.239 1.00 96.75 83 ILE A C 1
ATOM 628 O O . ILE A 1 83 ? 11.280 -2.023 -11.495 1.00 96.75 83 ILE A O 1
ATOM 632 N N . ARG A 1 84 ? 12.693 -0.286 -11.316 1.00 96.31 8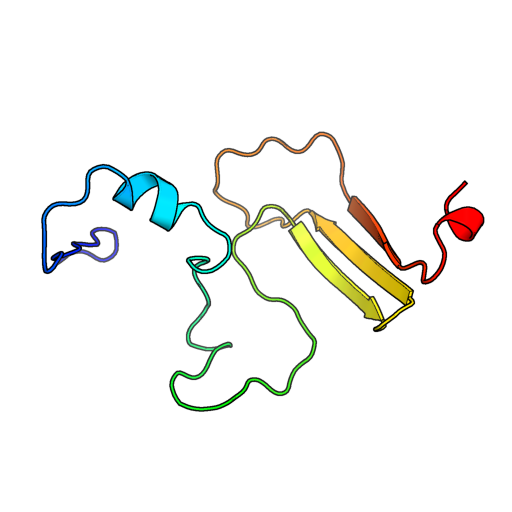4 ARG A N 1
ATOM 633 C CA . ARG A 1 84 ? 13.917 -1.035 -11.609 1.00 96.31 84 ARG A CA 1
ATOM 634 C C . ARG A 1 84 ? 14.831 -1.015 -10.399 1.00 96.31 84 ARG A C 1
ATOM 636 O O . ARG A 1 84 ? 15.080 0.051 -9.834 1.00 96.31 84 ARG A O 1
ATOM 643 N N . TYR A 1 85 ? 15.315 -2.185 -10.011 1.00 95.25 85 TYR A N 1
ATOM 644 C CA . TYR A 1 85 ? 16.215 -2.342 -8.881 1.00 95.25 85 TYR A CA 1
ATOM 645 C C . TYR A 1 85 ? 17.662 -2.319 -9.367 1.00 95.25 85 TYR A C 1
ATOM 647 O O . TYR A 1 85 ? 18.038 -3.005 -10.313 1.00 95.25 85 TYR A O 1
ATOM 655 N N . PHE A 1 86 ? 18.487 -1.522 -8.696 1.00 94.69 86 PHE A N 1
ATOM 656 C CA . PHE A 1 86 ? 19.912 -1.409 -8.974 1.00 94.69 86 PHE A CA 1
ATOM 657 C C . PHE A 1 86 ? 20.670 -1.624 -7.671 1.00 94.69 86 PHE A C 1
ATOM 659 O O . PHE A 1 86 ? 20.329 -1.030 -6.650 1.00 94.69 86 PHE A O 1
ATOM 666 N N . LYS A 1 87 ? 21.700 -2.473 -7.703 1.00 93.25 87 LYS A N 1
ATOM 667 C CA . LYS A 1 87 ? 22.545 -2.733 -6.525 1.00 93.25 87 LYS A CA 1
ATOM 668 C C . LYS A 1 87 ? 23.520 -1.596 -6.246 1.00 93.25 87 LYS A C 1
ATOM 670 O O . LYS A 1 87 ? 23.849 -1.335 -5.098 1.00 93.25 87 LYS A O 1
ATOM 675 N N . GLU A 1 88 ? 23.936 -0.910 -7.304 1.00 94.00 88 GLU A N 1
ATOM 676 C CA . GLU A 1 88 ? 24.905 0.176 -7.256 1.00 94.00 88 GLU A CA 1
ATOM 677 C C . GLU A 1 88 ? 24.264 1.451 -7.795 1.00 94.00 88 GLU A C 1
ATOM 679 O O . GLU A 1 88 ? 23.671 1.446 -8.877 1.00 94.00 88 GLU A O 1
ATOM 684 N N . SER A 1 89 ? 24.425 2.563 -7.078 1.00 93.12 89 SER A N 1
ATOM 685 C CA . SER A 1 89 ? 23.883 3.862 -7.500 1.00 93.12 89 SER A CA 1
ATOM 686 C C . SER A 1 89 ? 24.462 4.330 -8.837 1.00 93.12 89 SER A C 1
ATOM 688 O O . SER A 1 89 ? 23.767 4.977 -9.614 1.00 93.12 89 SER A O 1
ATOM 690 N N . GLY A 1 90 ? 25.706 3.949 -9.145 1.00 93.31 90 GLY A N 1
ATOM 691 C CA . GLY A 1 90 ? 26.348 4.251 -10.426 1.00 93.31 90 GLY A CA 1
ATOM 692 C C . GLY A 1 90 ? 25.658 3.620 -11.639 1.00 93.31 90 GLY A C 1
ATOM 693 O O . GLY A 1 90 ? 25.842 4.109 -12.744 1.00 93.31 90 GLY A O 1
ATOM 694 N N . ALA A 1 91 ? 24.849 2.572 -11.453 1.00 91.12 91 ALA A N 1
ATOM 695 C CA . ALA A 1 91 ? 24.069 1.958 -12.529 1.00 91.12 91 ALA A CA 1
ATOM 696 C C . ALA A 1 91 ? 22.714 2.655 -12.776 1.00 91.12 91 ALA A C 1
ATOM 698 O O . ALA A 1 91 ? 22.017 2.297 -13.723 1.00 91.12 91 ALA A O 1
ATOM 699 N N . MET A 1 92 ? 22.323 3.612 -11.923 1.00 89.00 92 MET A N 1
ATOM 700 C CA . MET A 1 92 ? 21.049 4.339 -12.026 1.00 89.00 92 MET A CA 1
ATOM 701 C C . MET A 1 92 ? 21.117 5.596 -12.902 1.00 89.00 92 MET A C 1
ATOM 703 O O . MET A 1 92 ? 20.065 6.141 -13.239 1.00 89.00 92 MET A O 1
ATOM 707 N N . VAL A 1 93 ? 22.323 6.096 -13.184 1.00 75.69 93 VAL A N 1
ATOM 708 C CA . VAL A 1 93 ? 22.575 7.391 -13.840 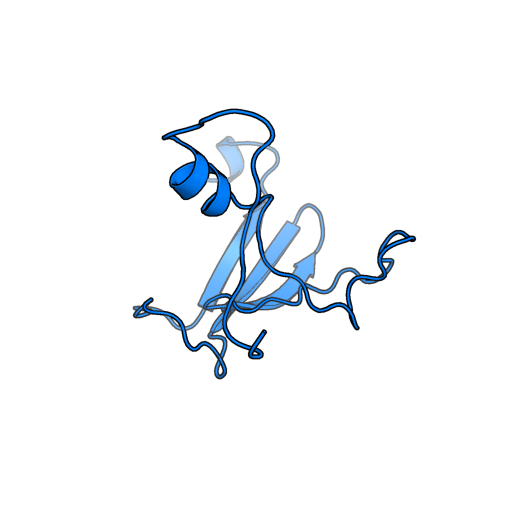1.00 75.69 93 VAL A CA 1
ATOM 709 C C . VAL A 1 93 ? 23.024 7.244 -15.284 1.00 75.69 93 VAL A C 1
ATOM 711 O O . VAL A 1 93 ? 23.707 6.246 -15.599 1.00 75.69 93 VAL A O 1
#

Secondary structure (DSSP, 8-state):
--TT------SS--TTHHHHTTSGGG----TTTS-TTS---------SSSEEEEEEETTTEEEEEE-TT--SS---S-SEEEEE--SSGGG--

Solvent-accessible surface area (backbone atoms only — not comparable to full-atom values): 6459 Å² total; per-residue (Å²): 132,63,101,87,64,83,84,86,84,70,96,59,94,61,94,59,50,74,62,56,58,71,37,77,94,55,61,75,68,56,64,91,75,49,54,95,89,57,85,75,86,70,88,74,65,80,68,76,48,68,50,38,64,74,48,78,40,89,85,45,37,40,33,30,34,60,33,91,82,47,82,67,89,80,81,77,94,64,63,63,50,80,45,75,53,69,95,47,75,80,76,76,111

InterPro domains:
  IPR000914 Solute-binding protein family 5 domain [PF00496] (2-91)